Protein AF-A0A2H0WMX6-F1 (afdb_monomer_lite)

pLDDT: mean 80.81, std 11.42, range [54.19, 94.44]

Foldseek 3Di:
DVVVVVVVVVVVVVVVVVVVVVVVVVCVVVVVVVVVVVVVVVVVVVVVVVVVVVVVVVVVVVVVVVVCVVVVNDDCPDDPPPPDPDPPVPPD

Sequence (92 aa):
MKAKISVLIFTVVFLLSMVQLVIAHNLATSGEEVRLLETQISLLEKENNKLSAEINQMASLARIAGEAEKLGLTKATHVLRLTPEIPVAMNR

Organism: NCBI:txid1974481

Radius of gyration: 36.59 Å; chains: 1; bounding box: 78×43×85 Å

Secondary structure (DSSP, 8-state):
-HHHHHHHHHHHHHHHHHHHHHHHHHHHHHHHHHHHHHHHHHHHHHHHHHHHHHHHHHHHHHHHHHHHHHTTPPP-S--------S-GGG--

Structure (mmCIF, N/CA/C/O backbone):
data_AF-A0A2H0WMX6-F1
#
_entry.id   AF-A0A2H0WMX6-F1
#
loop_
_atom_site.group_PDB
_atom_site.id
_atom_site.type_symbol
_atom_site.label_atom_id
_atom_site.label_alt_id
_atom_site.label_comp_id
_atom_site.label_asym_id
_atom_site.label_entity_id
_atom_site.label_seq_id
_atom_site.pdbx_PDB_ins_code
_atom_site.Cartn_x
_atom_site.Cartn_y
_atom_site.Cartn_z
_atom_site.occupancy
_atom_site.B_iso_or_equiv
_atom_site.auth_seq_id
_atom_site.auth_comp_id
_atom_site.auth_asym_id
_atom_site.auth_atom_id
_atom_site.pdbx_PDB_model_num
ATOM 1 N N . MET A 1 1 ? 38.251 8.854 -45.255 1.00 59.75 1 MET A N 1
ATOM 2 C CA . MET A 1 1 ? 38.394 8.413 -43.844 1.00 59.75 1 MET A CA 1
ATOM 3 C C . MET A 1 1 ? 37.412 9.123 -42.903 1.00 59.75 1 MET A C 1
ATOM 5 O O . MET A 1 1 ? 36.711 8.434 -42.177 1.00 59.75 1 MET A O 1
ATOM 9 N N . LYS A 1 2 ? 37.271 10.459 -42.981 1.00 69.06 2 LYS A N 1
ATOM 10 C CA . LYS A 1 2 ? 36.359 11.268 -42.138 1.00 69.06 2 LYS A CA 1
ATOM 11 C C . LYS A 1 2 ? 34.884 10.819 -42.157 1.00 69.06 2 LYS A C 1
ATOM 13 O O . LYS A 1 2 ? 34.278 10.700 -41.102 1.00 69.06 2 LYS A O 1
ATOM 18 N N . ALA A 1 3 ? 34.339 10.474 -43.329 1.00 74.19 3 ALA A N 1
ATOM 19 C CA . ALA A 1 3 ? 32.956 9.993 -43.451 1.00 74.19 3 ALA A CA 1
ATOM 20 C C . ALA A 1 3 ? 32.702 8.665 -42.712 1.00 74.19 3 ALA A C 1
ATOM 22 O O . ALA A 1 3 ? 31.664 8.505 -42.087 1.00 74.19 3 ALA A O 1
ATOM 23 N N . LYS A 1 4 ? 33.670 7.735 -42.711 1.00 83.38 4 LYS A N 1
ATOM 24 C CA . LYS A 1 4 ? 33.538 6.448 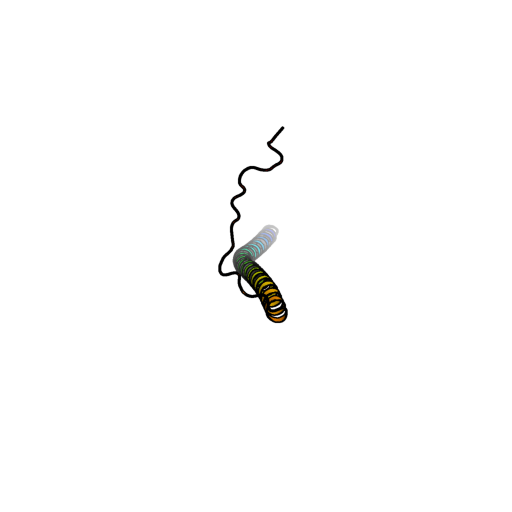-42.003 1.00 83.38 4 LYS A CA 1
ATOM 25 C C . LYS A 1 4 ? 33.484 6.636 -40.483 1.00 83.38 4 LYS A C 1
ATOM 27 O O . LYS A 1 4 ? 32.696 5.979 -39.819 1.00 83.38 4 LYS A O 1
ATOM 32 N N . ILE A 1 5 ? 34.287 7.562 -39.957 1.00 87.06 5 ILE A N 1
ATOM 33 C CA . ILE A 1 5 ? 34.287 7.930 -38.532 1.00 87.06 5 ILE A CA 1
ATOM 34 C C . ILE A 1 5 ? 32.981 8.633 -38.154 1.00 87.06 5 ILE A C 1
ATOM 36 O O . ILE A 1 5 ? 32.389 8.312 -37.131 1.00 87.06 5 ILE A O 1
ATOM 40 N N . SER A 1 6 ? 32.501 9.547 -39.000 1.00 88.56 6 SER A N 1
ATOM 41 C CA . SER A 1 6 ? 31.247 10.256 -38.735 1.00 88.56 6 SER A CA 1
ATOM 42 C C . SER A 1 6 ? 30.040 9.316 -38.743 1.00 88.56 6 SER A C 1
ATOM 44 O O . SER A 1 6 ? 29.170 9.456 -37.890 1.00 88.56 6 SER A O 1
ATOM 46 N N . VAL A 1 7 ? 30.011 8.337 -39.656 1.00 92.38 7 VAL A N 1
ATOM 47 C CA . VAL A 1 7 ? 28.984 7.286 -39.671 1.00 92.38 7 VAL A CA 1
ATOM 48 C C . VAL A 1 7 ? 29.062 6.450 -38.398 1.00 92.38 7 VAL A C 1
ATOM 50 O O . VAL A 1 7 ? 28.043 6.291 -37.745 1.00 92.38 7 VAL A O 1
ATOM 53 N N . LEU A 1 8 ? 30.256 5.998 -37.995 1.00 92.12 8 LEU A N 1
ATOM 54 C CA . LEU A 1 8 ? 30.449 5.199 -36.778 1.00 92.12 8 LEU A CA 1
ATOM 55 C C . LEU A 1 8 ? 29.914 5.908 -35.521 1.00 92.12 8 LEU A C 1
ATOM 57 O O . LEU A 1 8 ? 29.205 5.297 -34.726 1.00 92.12 8 LEU A O 1
ATOM 61 N N . ILE A 1 9 ? 30.220 7.199 -35.359 1.00 92.00 9 ILE A N 1
ATOM 62 C CA . ILE A 1 9 ? 29.728 8.002 -34.229 1.00 92.00 9 ILE A CA 1
ATOM 63 C C . ILE A 1 9 ? 28.199 8.075 -34.255 1.00 92.00 9 ILE A C 1
ATOM 65 O O . ILE A 1 9 ? 27.560 7.891 -33.221 1.00 92.00 9 ILE A O 1
ATOM 69 N N . PHE A 1 10 ? 27.608 8.282 -35.433 1.00 94.44 10 PHE A N 1
ATOM 70 C CA . PHE A 1 10 ? 26.156 8.328 -35.584 1.00 94.44 10 PHE A CA 1
ATOM 71 C C . PHE A 1 10 ? 25.498 7.002 -35.193 1.00 94.44 10 PHE A C 1
ATOM 73 O O . PHE A 1 10 ? 24.502 7.002 -34.473 1.00 94.44 10 PHE A O 1
ATOM 80 N N . THR A 1 11 ? 26.079 5.869 -35.600 1.00 93.06 11 THR A N 1
ATOM 81 C CA . THR A 1 11 ? 25.562 4.542 -35.246 1.00 93.06 11 THR A CA 1
ATOM 82 C C . THR A 1 11 ? 25.631 4.289 -33.744 1.00 93.06 11 THR A C 1
ATOM 84 O O . THR A 1 11 ? 24.689 3.747 -33.171 1.00 93.06 11 THR A O 1
ATOM 87 N N . VAL A 1 12 ? 26.722 4.702 -33.092 1.00 94.31 12 V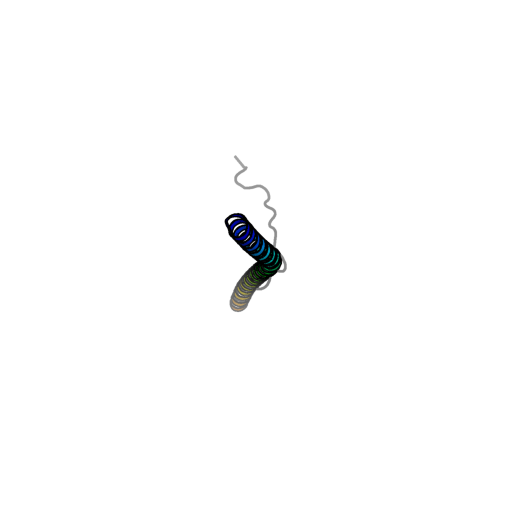AL A N 1
ATOM 88 C CA . VAL A 1 12 ? 26.893 4.555 -31.639 1.00 94.31 12 VAL A CA 1
ATOM 89 C C . VAL A 1 12 ? 25.875 5.405 -30.882 1.00 94.31 12 VAL A C 1
ATOM 91 O O . VAL A 1 12 ? 25.206 4.897 -29.987 1.00 94.31 12 VAL A O 1
ATOM 94 N N . VAL A 1 13 ? 25.704 6.672 -31.266 1.00 94.44 13 VAL A N 1
ATOM 95 C CA . VAL A 1 13 ? 24.712 7.565 -30.645 1.00 94.44 13 VAL A CA 1
ATOM 96 C C . VAL A 1 13 ? 23.295 7.023 -30.836 1.00 94.44 13 VAL A C 1
ATOM 98 O O . VAL A 1 13 ? 22.510 7.007 -29.889 1.00 94.44 13 VAL A O 1
ATOM 101 N N . PHE A 1 14 ? 22.981 6.518 -32.031 1.00 94.38 14 PHE A N 1
ATOM 102 C CA . PHE A 1 14 ? 21.684 5.913 -32.320 1.00 94.38 14 PHE A CA 1
ATOM 103 C C . PHE A 1 14 ? 21.420 4.671 -31.454 1.00 94.38 14 PHE A C 1
ATOM 105 O O . PHE A 1 14 ? 20.349 4.549 -30.861 1.00 94.38 14 PHE A O 1
ATOM 112 N N . LEU A 1 15 ? 22.412 3.786 -31.310 1.00 92.88 15 LEU A N 1
ATOM 113 C CA . LEU A 1 15 ? 22.321 2.615 -30.434 1.00 92.88 15 LEU A CA 1
ATOM 114 C C . LEU A 1 15 ? 22.123 3.004 -28.965 1.00 92.88 15 LEU A C 1
ATOM 116 O O . LEU A 1 15 ? 21.249 2.445 -28.305 1.00 92.88 15 LEU A O 1
ATOM 120 N N . LEU A 1 16 ? 22.877 3.985 -28.457 1.00 92.06 16 LEU A N 1
ATOM 121 C CA . LEU A 1 16 ? 22.703 4.476 -27.086 1.00 92.06 16 LEU A CA 1
ATOM 122 C C . LEU A 1 16 ? 21.298 5.046 -26.861 1.00 92.06 16 LEU A C 1
ATOM 124 O O . LEU A 1 16 ? 20.693 4.788 -25.822 1.00 92.06 16 LEU A O 1
ATOM 128 N N . SER A 1 17 ? 20.768 5.786 -27.835 1.00 90.94 17 SER A N 1
ATOM 129 C CA . SER A 1 17 ? 19.425 6.361 -27.752 1.00 90.94 17 SER A CA 1
ATOM 130 C C . SER A 1 17 ? 18.341 5.279 -27.715 1.00 90.94 17 SER A C 1
ATOM 132 O O . SER A 1 17 ? 17.420 5.364 -26.904 1.00 90.94 17 SER A O 1
ATOM 134 N N . MET A 1 18 ? 18.488 4.2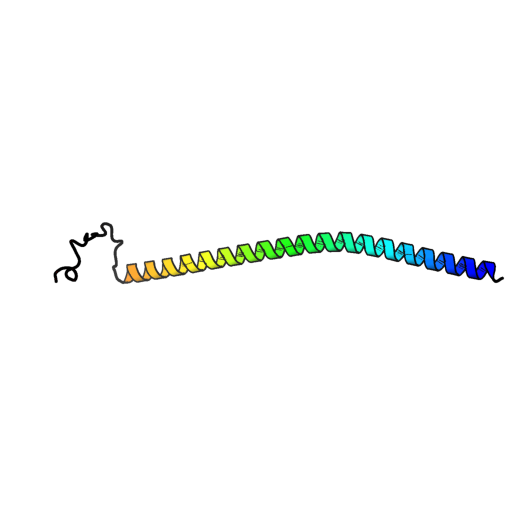13 -28.509 1.00 91.62 18 MET A N 1
ATOM 135 C CA . MET A 1 18 ? 17.582 3.059 -28.462 1.00 91.62 18 MET A CA 1
ATOM 136 C C . MET A 1 18 ? 17.621 2.351 -27.104 1.00 91.62 18 MET A C 1
ATOM 138 O O . MET A 1 18 ? 16.573 2.026 -26.549 1.00 91.62 18 MET A O 1
ATOM 142 N N . VAL A 1 19 ? 18.812 2.156 -26.529 1.00 90.62 19 VAL A N 1
ATOM 143 C CA . VAL A 1 19 ? 18.959 1.550 -25.194 1.00 90.62 19 VAL A CA 1
ATOM 144 C C . VAL A 1 19 ? 18.289 2.411 -24.123 1.00 90.62 19 VAL A C 1
ATOM 146 O O . VAL A 1 19 ? 17.534 1.888 -23.306 1.00 90.62 19 VAL A O 1
ATOM 149 N N . GLN A 1 20 ? 18.507 3.729 -24.146 1.00 87.12 20 GLN A N 1
ATOM 150 C CA . GLN A 1 20 ? 17.855 4.648 -23.210 1.00 87.12 20 GLN A CA 1
ATOM 151 C C . GLN A 1 20 ? 16.331 4.609 -23.330 1.00 87.12 20 GLN A C 1
ATOM 153 O O . GLN A 1 20 ? 15.649 4.632 -22.309 1.00 87.12 20 GLN A O 1
ATOM 158 N N . LEU A 1 21 ? 15.796 4.507 -24.548 1.00 87.81 21 LEU A N 1
ATOM 159 C CA . LEU A 1 21 ? 14.356 4.428 -24.777 1.00 87.81 21 LEU A CA 1
ATOM 160 C C . LEU A 1 21 ? 13.752 3.144 -24.193 1.00 87.81 21 LEU A C 1
ATOM 162 O O . LEU A 1 21 ? 12.726 3.206 -23.519 1.00 87.81 21 LEU A O 1
ATOM 166 N N . VAL A 1 22 ? 14.402 1.994 -24.400 1.00 87.00 22 VAL A N 1
ATOM 167 C CA . VAL A 1 22 ? 13.951 0.709 -23.838 1.00 87.00 22 VAL A CA 1
ATOM 168 C C . VAL A 1 22 ? 14.009 0.729 -22.312 1.00 87.00 22 VAL A C 1
ATOM 170 O O . VAL A 1 22 ? 13.066 0.288 -21.658 1.00 87.00 22 VAL A O 1
ATOM 173 N N . ILE A 1 23 ? 15.082 1.282 -21.735 1.00 85.19 23 ILE A N 1
ATOM 174 C CA . ILE A 1 23 ? 15.203 1.437 -20.282 1.00 85.19 23 ILE A CA 1
ATOM 175 C C . ILE A 1 23 ? 14.105 2.361 -19.759 1.00 85.19 23 ILE A C 1
ATOM 177 O O . ILE A 1 23 ? 13.419 1.980 -18.822 1.00 85.19 23 ILE A O 1
ATOM 181 N N . ALA A 1 24 ? 13.892 3.529 -20.369 1.00 80.69 24 ALA A N 1
ATOM 182 C CA . ALA A 1 24 ? 12.867 4.478 -19.943 1.00 80.69 24 ALA A CA 1
ATOM 183 C C . ALA A 1 24 ? 11.455 3.879 -20.026 1.00 80.69 24 ALA A C 1
ATOM 185 O O . ALA A 1 24 ? 10.658 4.069 -19.111 1.00 80.69 24 ALA A O 1
ATOM 186 N N . HIS A 1 25 ? 11.165 3.113 -21.079 1.00 80.75 25 HIS A N 1
ATOM 187 C CA . HIS A 1 25 ? 9.890 2.421 -21.231 1.00 80.75 25 HIS A CA 1
ATOM 188 C C . HIS A 1 25 ? 9.694 1.354 -20.145 1.00 80.75 25 HIS A C 1
ATOM 190 O O . HIS A 1 25 ? 8.669 1.347 -19.469 1.00 80.75 25 HIS A O 1
ATOM 196 N N . ASN A 1 26 ? 10.699 0.505 -19.907 1.00 77.19 26 ASN A N 1
ATOM 197 C CA . ASN A 1 26 ? 10.633 -0.508 -18.851 1.00 77.19 26 ASN A CA 1
ATOM 198 C C . ASN A 1 26 ? 10.555 0.111 -17.452 1.00 77.19 26 ASN A C 1
ATOM 200 O O . ASN A 1 26 ? 9.839 -0.408 -16.602 1.00 77.19 26 ASN A O 1
ATOM 204 N N . LEU A 1 27 ? 11.255 1.221 -17.208 1.00 72.38 27 LEU A N 1
ATOM 205 C CA . LEU A 1 27 ? 11.224 1.925 -15.929 1.00 72.38 27 LEU A CA 1
ATOM 206 C C . LEU A 1 27 ? 9.872 2.601 -15.695 1.00 72.38 27 LEU A C 1
ATOM 208 O O . LEU A 1 27 ? 9.387 2.597 -14.571 1.00 72.38 27 LEU A O 1
ATOM 212 N N . ALA A 1 28 ? 9.242 3.139 -16.743 1.00 74.19 28 ALA A N 1
ATOM 213 C CA . ALA A 1 28 ? 7.896 3.694 -16.655 1.00 74.19 28 ALA A CA 1
ATOM 214 C C . ALA A 1 28 ? 6.858 2.603 -16.348 1.00 74.19 28 ALA A C 1
ATOM 216 O O . ALA A 1 28 ? 6.021 2.784 -15.468 1.00 74.19 28 ALA A O 1
ATOM 217 N N . THR A 1 29 ? 6.942 1.449 -17.017 1.00 76.62 29 THR A N 1
ATOM 218 C CA . THR A 1 29 ? 6.038 0.317 -16.760 1.00 76.62 29 THR A CA 1
ATOM 219 C C . THR A 1 29 ? 6.266 -0.300 -15.379 1.00 76.62 29 THR A C 1
ATOM 221 O O . THR A 1 29 ? 5.312 -0.506 -14.636 1.00 76.62 29 THR A O 1
ATOM 224 N N . SER A 1 30 ? 7.522 -0.542 -15.001 1.00 72.19 30 SER A N 1
ATOM 225 C CA . SER A 1 30 ? 7.867 -1.109 -13.693 1.00 72.19 30 SER A CA 1
ATOM 226 C C . SER A 1 30 ? 7.581 -0.128 -12.552 1.00 72.19 30 SER A C 1
ATOM 228 O O . SER A 1 30 ? 7.103 -0.537 -11.499 1.00 72.19 30 SER A O 1
ATOM 230 N N . GLY A 1 31 ? 7.796 1.173 -12.765 1.00 77.19 31 GLY A N 1
ATOM 231 C CA . GLY A 1 31 ? 7.458 2.214 -11.798 1.00 77.19 31 GLY A CA 1
ATOM 232 C C . GLY A 1 31 ? 5.955 2.313 -11.535 1.00 77.19 31 GLY A C 1
ATOM 233 O O . GLY A 1 31 ? 5.552 2.511 -10.392 1.00 77.19 31 GLY A O 1
ATOM 234 N N . GLU A 1 32 ? 5.120 2.116 -12.559 1.00 76.44 32 GLU A N 1
ATOM 235 C CA . GLU A 1 32 ? 3.665 2.088 -12.386 1.00 76.44 32 GLU A CA 1
ATOM 236 C C . GLU A 1 32 ? 3.204 0.876 -11.567 1.00 76.44 32 GLU A C 1
ATOM 238 O O . GLU A 1 32 ? 2.361 1.009 -10.680 1.00 76.44 32 GLU A O 1
ATOM 243 N N . GLU A 1 33 ? 3.792 -0.295 -11.814 1.00 77.81 33 GLU A N 1
ATOM 244 C CA . GLU A 1 33 ? 3.496 -1.513 -11.055 1.00 77.81 33 GLU A CA 1
ATOM 245 C C . GLU A 1 33 ? 3.924 -1.384 -9.584 1.00 77.81 33 GLU A C 1
ATOM 247 O O . GLU A 1 33 ? 3.152 -1.700 -8.675 1.00 77.81 33 GLU A O 1
ATOM 252 N N . VAL A 1 34 ? 5.113 -0.824 -9.335 1.00 80.50 34 VAL A N 1
ATOM 253 C CA . VAL A 1 34 ? 5.595 -0.517 -7.979 1.00 80.50 34 VAL A CA 1
ATOM 254 C C . VAL A 1 34 ? 4.665 0.474 -7.280 1.00 80.50 34 VAL A C 1
ATOM 256 O O . VAL A 1 34 ? 4.273 0.240 -6.138 1.00 80.50 34 VAL A O 1
ATOM 259 N N . ARG A 1 35 ? 4.229 1.534 -7.969 1.00 80.94 35 ARG A N 1
ATOM 260 C CA . ARG A 1 35 ? 3.290 2.520 -7.417 1.00 80.94 35 ARG A CA 1
ATOM 261 C C . ARG A 1 35 ? 1.945 1.892 -7.040 1.00 80.94 35 ARG A C 1
ATOM 263 O O . ARG A 1 35 ? 1.353 2.250 -6.017 1.00 80.94 35 ARG A O 1
ATOM 270 N N . LEU A 1 36 ? 1.456 0.951 -7.846 1.00 85.88 36 LEU A N 1
ATOM 271 C CA . LEU A 1 36 ? 0.239 0.189 -7.559 1.00 85.88 36 LEU A CA 1
ATOM 272 C C . LEU A 1 36 ? 0.390 -0.682 -6.307 1.00 85.88 36 LEU A C 1
ATOM 274 O O . LEU A 1 36 ? -0.533 -0.746 -5.491 1.00 85.88 36 LEU A O 1
ATOM 278 N N . LEU A 1 37 ? 1.542 -1.332 -6.138 1.00 85.50 37 LEU A N 1
ATOM 279 C CA . LEU A 1 37 ? 1.846 -2.126 -4.946 1.00 85.50 37 LEU A CA 1
ATOM 280 C C . LEU A 1 37 ? 1.973 -1.247 -3.696 1.00 85.50 37 LEU A C 1
ATOM 282 O O . LEU A 1 37 ? 1.350 -1.550 -2.681 1.00 85.50 37 LEU A O 1
ATOM 286 N N . GLU A 1 38 ? 2.691 -0.125 -3.772 1.00 87.19 38 GLU A N 1
ATOM 287 C CA . GLU A 1 38 ? 2.807 0.837 -2.665 1.00 87.19 38 GLU A CA 1
ATOM 288 C C . GLU A 1 38 ? 1.440 1.385 -2.236 1.00 87.19 38 GLU A C 1
ATOM 290 O O . GLU A 1 38 ? 1.147 1.495 -1.043 1.00 87.19 38 GLU A O 1
ATOM 295 N N . THR A 1 39 ? 0.566 1.672 -3.204 1.00 91.00 39 THR A N 1
ATOM 296 C CA . THR A 1 39 ? -0.798 2.137 -2.923 1.00 91.00 39 THR A CA 1
ATOM 297 C C . THR A 1 39 ? -1.601 1.076 -2.170 1.00 91.00 39 THR A C 1
ATOM 299 O O . THR A 1 39 ? -2.281 1.396 -1.195 1.00 91.00 39 THR A O 1
ATOM 302 N N . GLN A 1 40 ? -1.503 -0.192 -2.580 1.00 91.19 40 GLN A N 1
ATOM 303 C CA . GLN A 1 40 ? -2.178 -1.301 -1.899 1.00 91.19 40 GLN A CA 1
ATOM 304 C C . GLN A 1 40 ? -1.645 -1.520 -0.481 1.00 91.19 40 GLN A C 1
ATOM 306 O O . GLN A 1 40 ? -2.441 -1.687 0.443 1.00 91.19 40 GLN A O 1
ATOM 311 N N . ILE A 1 41 ? -0.325 -1.456 -0.290 1.00 92.19 41 ILE A N 1
ATOM 312 C CA . ILE A 1 41 ? 0.301 -1.549 1.036 1.00 92.19 41 ILE A CA 1
ATOM 313 C C . ILE A 1 41 ? -0.221 -0.430 1.943 1.00 92.19 41 ILE A C 1
ATOM 315 O O . ILE A 1 41 ? -0.687 -0.701 3.047 1.00 92.19 41 ILE A O 1
ATOM 319 N N . SER A 1 42 ? -0.239 0.814 1.455 1.00 92.44 42 SER A N 1
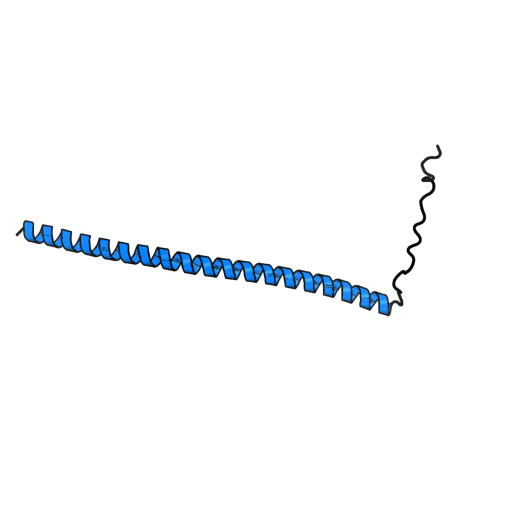ATOM 320 C CA . SER A 1 42 ? -0.730 1.957 2.232 1.00 92.44 42 SER A CA 1
ATOM 321 C C . SER A 1 42 ? -2.210 1.827 2.614 1.00 92.44 42 SER A C 1
ATOM 323 O O . SER A 1 42 ? -2.608 2.208 3.719 1.00 92.44 42 SER A O 1
ATOM 325 N N . LEU A 1 43 ? -3.044 1.284 1.720 1.00 93.88 43 LEU A N 1
ATOM 326 C CA . LEU A 1 43 ? -4.455 1.018 2.013 1.00 93.88 43 LEU A CA 1
ATOM 327 C C . LEU A 1 43 ? -4.614 -0.045 3.104 1.00 93.88 43 LEU A C 1
ATOM 329 O O . LEU A 1 43 ? -5.345 0.187 4.068 1.00 93.88 43 LEU A O 1
ATOM 333 N N . LEU A 1 44 ? -3.889 -1.159 2.991 1.00 92.94 44 LEU A N 1
ATOM 334 C CA . LEU A 1 44 ? -3.910 -2.242 3.976 1.00 92.94 44 LEU A CA 1
ATOM 335 C C . LEU A 1 44 ? -3.421 -1.778 5.353 1.00 92.94 44 LEU A C 1
ATOM 337 O O . LEU A 1 44 ? -4.037 -2.102 6.367 1.00 92.94 44 LEU A O 1
ATOM 341 N N . GLU A 1 45 ? -2.360 -0.974 5.414 1.00 92.94 45 GLU A N 1
ATOM 342 C CA . GLU A 1 45 ? -1.875 -0.402 6.674 1.00 92.94 45 GLU A CA 1
ATOM 343 C C . GLU A 1 45 ? -2.906 0.527 7.321 1.00 92.94 45 GLU A C 1
ATOM 345 O O . GLU A 1 45 ? -3.123 0.472 8.534 1.00 92.94 45 GLU A O 1
ATOM 350 N N . LYS A 1 46 ? -3.584 1.368 6.531 1.00 92.31 46 LYS A N 1
ATOM 351 C CA . LYS A 1 46 ? -4.661 2.228 7.044 1.00 92.31 46 LYS A CA 1
ATOM 352 C C . LYS A 1 46 ? -5.820 1.413 7.600 1.00 92.31 46 LYS A C 1
ATOM 354 O O . LYS A 1 46 ? -6.337 1.751 8.664 1.00 92.31 46 LYS A O 1
ATOM 359 N N . GLU A 1 47 ? -6.223 0.361 6.899 1.00 92.06 47 GLU A N 1
ATOM 360 C CA . GLU A 1 47 ? -7.307 -0.511 7.342 1.00 92.06 47 GLU A CA 1
ATOM 361 C C . GLU A 1 47 ? -6.935 -1.249 8.632 1.00 92.06 47 GLU A C 1
ATOM 363 O O . GLU A 1 47 ? -7.707 -1.240 9.591 1.00 92.06 47 GLU A O 1
ATOM 368 N N . ASN A 1 48 ? -5.715 -1.778 8.715 1.00 93.00 48 ASN A N 1
ATOM 369 C CA . ASN A 1 48 ? -5.211 -2.443 9.913 1.00 93.00 48 ASN A CA 1
ATOM 370 C C . ASN A 1 48 ? -5.134 -1.487 11.119 1.00 93.00 48 ASN A C 1
ATOM 372 O O . ASN A 1 48 ? -5.570 -1.820 12.224 1.00 93.00 48 ASN A O 1
ATOM 376 N N . ASN A 1 49 ? -4.670 -0.254 10.905 1.00 90.94 49 ASN A N 1
ATOM 377 C CA . ASN A 1 49 ? -4.654 0.775 11.945 1.00 90.94 49 ASN A CA 1
ATOM 378 C C . ASN A 1 49 ? -6.068 1.139 12.421 1.00 90.94 49 ASN A C 1
ATOM 380 O O . ASN A 1 49 ? -6.293 1.299 13.623 1.00 90.94 49 ASN A O 1
ATOM 384 N N . LYS A 1 50 ? -7.036 1.235 11.501 1.00 93.38 50 LYS A N 1
ATOM 385 C CA . LYS A 1 50 ? -8.441 1.486 11.842 1.00 93.38 50 LYS A CA 1
ATOM 386 C C . LYS A 1 50 ? -9.026 0.339 12.669 1.00 93.38 50 LYS A C 1
ATOM 388 O O . LYS A 1 50 ? -9.595 0.592 13.728 1.00 93.38 50 LYS A O 1
ATOM 393 N N . LEU A 1 51 ? -8.829 -0.903 12.230 1.00 92.38 51 LEU A N 1
ATOM 394 C CA . LEU A 1 51 ? -9.261 -2.102 12.953 1.00 92.38 51 LEU A CA 1
ATOM 395 C C . LEU A 1 51 ? -8.638 -2.168 14.350 1.00 92.38 51 LEU A C 1
ATOM 397 O O . LEU A 1 51 ? -9.336 -2.403 15.332 1.00 92.38 51 LEU A O 1
ATOM 401 N N . SER A 1 52 ? -7.342 -1.881 14.464 1.00 90.56 52 SER A N 1
ATOM 402 C CA . SER A 1 52 ? -6.649 -1.827 15.754 1.00 90.56 52 SER A CA 1
ATOM 403 C C . SER A 1 52 ? -7.230 -0.753 16.679 1.00 90.56 52 SER A C 1
ATOM 405 O O . SER A 1 52 ? -7.397 -0.988 17.878 1.00 90.56 52 SER A O 1
ATOM 407 N N . ALA A 1 53 ? -7.588 0.417 16.145 1.00 89.75 53 ALA A N 1
ATOM 408 C CA . ALA A 1 53 ? -8.250 1.463 16.918 1.00 89.75 53 ALA A CA 1
ATOM 409 C C . ALA A 1 53 ? -9.648 1.031 17.398 1.00 89.75 53 ALA A C 1
ATOM 411 O O . ALA A 1 53 ? -9.983 1.246 18.565 1.00 89.75 53 ALA A O 1
ATOM 412 N N . GLU A 1 54 ? -10.438 0.381 16.539 1.00 90.38 54 GLU A N 1
ATOM 413 C CA . GLU A 1 54 ? -11.757 -0.158 16.897 1.00 90.38 54 GLU A CA 1
ATOM 414 C C . GLU A 1 54 ? -11.651 -1.244 17.976 1.00 90.38 54 GLU A C 1
ATOM 416 O O . GLU A 1 54 ? -12.389 -1.207 18.963 1.00 90.38 54 GLU A O 1
ATOM 421 N N . ILE A 1 55 ? -10.684 -2.158 17.858 1.00 89.50 55 ILE A N 1
ATOM 422 C CA . ILE A 1 55 ? -10.402 -3.177 18.877 1.00 89.50 55 ILE A CA 1
ATOM 423 C C . ILE A 1 55 ? -10.054 -2.520 20.212 1.00 89.50 55 ILE A C 1
ATOM 425 O O . ILE A 1 55 ? -10.604 -2.905 21.241 1.00 89.50 55 ILE A O 1
ATOM 429 N N . ASN A 1 56 ? -9.193 -1.501 20.215 1.00 85.81 56 ASN A N 1
ATOM 430 C CA . ASN A 1 56 ? -8.819 -0.797 21.441 1.00 85.81 56 ASN A CA 1
ATOM 431 C C . ASN A 1 56 ? -10.009 -0.071 22.084 1.00 85.81 56 ASN A C 1
ATOM 433 O O . ASN A 1 56 ? -10.148 -0.080 23.310 1.00 85.81 56 ASN A O 1
ATOM 437 N N . GLN A 1 57 ? -10.896 0.523 21.281 1.00 87.12 57 GLN A N 1
ATOM 438 C CA . GLN A 1 57 ? -12.129 1.123 21.791 1.00 87.12 57 GLN A CA 1
ATOM 439 C C . GLN A 1 57 ? -13.049 0.067 22.409 1.00 87.12 57 GLN A C 1
ATOM 441 O O . GLN A 1 57 ? -13.498 0.241 23.544 1.00 87.12 57 GLN A O 1
ATOM 446 N N . MET A 1 58 ? -13.282 -1.047 21.711 1.00 81.50 58 MET A N 1
ATOM 447 C CA . MET A 1 58 ? -14.091 -2.153 22.226 1.00 81.50 58 MET A CA 1
ATOM 448 C C . MET A 1 58 ? -13.490 -2.755 23.498 1.00 81.50 58 MET A C 1
ATOM 450 O O . MET A 1 58 ? -14.216 -2.985 24.460 1.00 81.50 58 MET A O 1
ATOM 454 N N . ALA A 1 59 ? -12.173 -2.950 23.546 1.00 84.81 59 ALA A N 1
ATOM 455 C CA . ALA A 1 59 ? -11.472 -3.456 24.721 1.00 84.81 59 ALA A CA 1
ATOM 456 C C . ALA A 1 59 ? -11.578 -2.489 25.909 1.00 84.81 59 ALA A C 1
ATOM 458 O O . ALA A 1 59 ? -11.786 -2.921 27.042 1.00 84.81 59 ALA A O 1
ATOM 459 N N . SER A 1 60 ? -11.494 -1.179 25.660 1.00 84.25 60 SER A N 1
ATOM 460 C CA . SER A 1 60 ? -11.701 -0.164 26.695 1.00 84.25 60 SER A CA 1
ATOM 461 C C . SER A 1 60 ? -13.124 -0.220 27.258 1.00 84.25 60 SER A C 1
ATOM 463 O O . SER A 1 60 ? -13.301 -0.253 28.476 1.00 84.25 60 SER A O 1
ATOM 465 N N . LEU A 1 61 ? -14.136 -0.319 26.389 1.00 82.75 61 LEU A N 1
ATOM 466 C CA . LEU A 1 61 ? -15.535 -0.469 26.796 1.00 82.75 61 LEU A CA 1
ATOM 467 C C . LEU A 1 61 ? -15.776 -1.780 27.552 1.00 82.75 61 LEU A C 1
ATOM 469 O O . LEU A 1 61 ? -16.453 -1.776 28.577 1.00 82.75 61 LEU A O 1
ATOM 473 N N . ALA A 1 62 ? -15.189 -2.884 27.093 1.00 81.81 62 ALA A N 1
ATOM 474 C CA . ALA A 1 62 ? -15.277 -4.182 27.753 1.00 81.81 62 ALA A CA 1
ATOM 475 C C . ALA A 1 62 ? -14.625 -4.159 29.142 1.00 81.81 62 ALA A C 1
ATOM 477 O O . ALA A 1 62 ? -15.174 -4.712 30.092 1.00 81.81 62 ALA A O 1
ATOM 478 N N . ARG A 1 63 ? -13.491 -3.464 29.291 1.00 84.44 63 ARG A N 1
ATOM 479 C CA . ARG A 1 63 ? -12.844 -3.262 30.591 1.00 84.44 63 ARG A CA 1
ATOM 480 C C . ARG A 1 63 ? -13.733 -2.460 31.539 1.00 84.44 63 ARG A C 1
ATOM 482 O O . ARG A 1 63 ? -13.908 -2.875 32.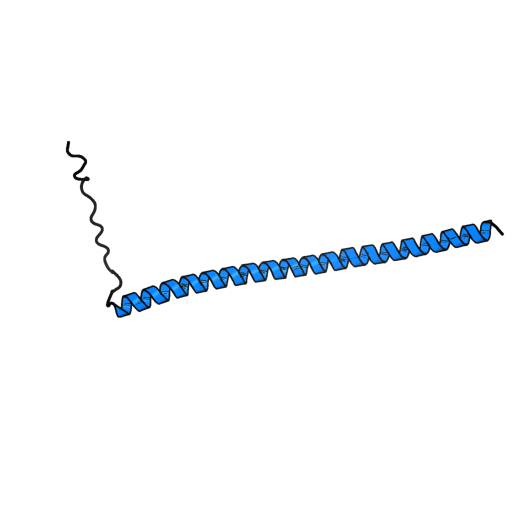679 1.00 84.44 63 ARG A O 1
ATOM 489 N N . ILE A 1 64 ? -14.327 -1.362 31.064 1.00 83.00 64 ILE A N 1
ATOM 490 C CA . ILE A 1 64 ? -15.271 -0.558 31.858 1.00 83.00 64 ILE A CA 1
ATOM 491 C C . ILE A 1 64 ? -16.485 -1.404 32.257 1.00 83.00 64 ILE A C 1
ATOM 493 O O . ILE A 1 64 ? -16.901 -1.362 33.410 1.00 83.00 64 ILE A O 1
ATOM 497 N N . ALA A 1 65 ? -17.027 -2.204 31.336 1.00 79.56 65 ALA A N 1
ATOM 498 C CA . ALA A 1 65 ? -18.140 -3.103 31.623 1.00 79.56 65 ALA A CA 1
ATOM 499 C C . ALA A 1 65 ? -17.775 -4.141 32.699 1.00 79.56 65 ALA A C 1
ATOM 501 O O . ALA A 1 65 ? -18.550 -4.341 33.630 1.00 79.56 65 ALA A O 1
ATOM 502 N N . GLY A 1 66 ? -16.581 -4.736 32.626 1.00 82.62 66 GLY A N 1
ATOM 503 C CA . GLY A 1 66 ? -16.102 -5.687 33.630 1.00 82.62 66 GLY A CA 1
ATOM 504 C C . GLY A 1 66 ? -15.839 -5.053 35.000 1.00 82.62 66 GLY A C 1
ATOM 505 O O . GLY A 1 66 ? -16.109 -5.671 36.028 1.00 82.62 66 GLY A O 1
ATOM 506 N N . GLU A 1 67 ? -15.341 -3.816 35.053 1.00 83.25 67 GLU A N 1
ATOM 507 C CA . GLU A 1 67 ? -15.216 -3.077 36.318 1.00 83.25 67 GLU A CA 1
ATOM 508 C C . GLU A 1 67 ? -16.582 -2.687 36.892 1.00 83.25 67 GLU A C 1
ATOM 510 O O . GLU A 1 67 ? -16.800 -2.828 38.094 1.00 83.25 67 GLU A O 1
ATOM 515 N N . ALA A 1 68 ? -17.527 -2.272 36.047 1.00 79.56 68 ALA A N 1
ATOM 516 C CA . ALA A 1 68 ? -18.892 -1.972 36.459 1.00 79.56 68 ALA A CA 1
ATOM 517 C C . ALA A 1 68 ? -19.600 -3.213 37.032 1.00 79.56 68 ALA A C 1
ATOM 519 O O . ALA A 1 68 ? -20.236 -3.122 38.081 1.00 79.56 68 ALA A O 1
ATOM 520 N N . GLU A 1 69 ? -19.421 -4.379 36.408 1.00 80.31 69 GLU A N 1
ATOM 521 C CA . GLU A 1 69 ? -19.941 -5.656 36.906 1.00 80.31 69 GLU A CA 1
ATOM 522 C C . GLU A 1 69 ? -19.324 -6.035 38.261 1.00 80.31 69 GLU A C 1
ATOM 524 O O . GLU A 1 69 ? -20.052 -6.386 39.190 1.00 80.31 69 GLU A O 1
ATOM 529 N N . LYS A 1 70 ? -18.001 -5.877 38.430 1.00 83.81 70 LYS A N 1
ATOM 530 C CA . LYS A 1 70 ? -17.321 -6.086 39.726 1.00 83.81 70 LYS A CA 1
ATOM 531 C C . LYS A 1 70 ? -17.832 -5.157 40.827 1.00 83.81 70 LYS A C 1
ATOM 533 O O . LYS A 1 70 ? -17.850 -5.548 41.990 1.00 83.81 70 LYS A O 1
ATOM 538 N N . LEU A 1 71 ? -18.234 -3.940 40.470 1.00 83.44 71 LEU A N 1
ATOM 539 C CA . LEU A 1 71 ? -18.835 -2.967 41.384 1.00 83.44 71 LEU A CA 1
ATOM 540 C C . LEU A 1 71 ? -20.337 -3.216 41.620 1.00 83.44 71 LEU A C 1
ATOM 542 O O . LEU A 1 71 ? -20.970 -2.459 42.354 1.00 83.44 71 LEU A O 1
ATOM 546 N N . GLY A 1 72 ? -20.919 -4.259 41.015 1.00 80.38 72 GLY A N 1
ATOM 547 C CA . GLY A 1 72 ? -22.341 -4.588 41.131 1.00 80.38 72 GLY A CA 1
ATOM 548 C C . GLY A 1 72 ? -23.263 -3.608 40.400 1.00 80.38 72 GLY A C 1
ATOM 549 O O . GLY A 1 72 ? -24.469 -3.587 40.655 1.00 80.38 72 GLY A O 1
ATOM 550 N N . LEU A 1 73 ? -22.720 -2.778 39.503 1.00 76.19 73 LEU A N 1
ATOM 551 C CA . LEU A 1 73 ? -23.501 -1.839 38.708 1.00 76.19 73 LEU A CA 1
ATOM 552 C C . LEU A 1 73 ? -24.296 -2.617 37.657 1.00 76.19 73 LEU A C 1
ATOM 554 O O . LEU A 1 73 ? -23.740 -3.291 36.791 1.00 76.19 73 LEU A O 1
ATOM 558 N N . THR A 1 74 ? -25.620 -2.513 37.725 1.00 71.81 74 THR A N 1
ATOM 559 C CA . THR A 1 74 ? -26.525 -3.144 36.762 1.00 71.81 74 THR A CA 1
ATOM 560 C C . THR A 1 74 ? -26.888 -2.165 35.653 1.00 71.81 74 THR A C 1
ATOM 562 O O . THR A 1 74 ? -26.908 -0.945 35.835 1.00 71.81 74 THR A O 1
ATOM 565 N N . LYS A 1 75 ? -27.162 -2.696 34.459 1.00 67.62 75 LYS A N 1
ATOM 566 C CA . LYS A 1 75 ? -27.565 -1.883 33.310 1.00 67.62 75 LYS A CA 1
ATOM 567 C C . LYS A 1 75 ? -28.875 -1.163 33.652 1.00 67.62 75 LYS A C 1
ATOM 569 O O . LYS A 1 75 ? -29.872 -1.812 33.952 1.00 67.62 75 LYS A O 1
ATOM 574 N N . ALA A 1 76 ? -28.873 0.169 33.617 1.00 66.81 76 ALA A N 1
ATOM 575 C CA . ALA A 1 76 ? -30.047 0.968 33.957 1.00 66.81 76 ALA A CA 1
ATOM 576 C C . ALA A 1 76 ? -31.162 0.765 32.914 1.00 66.81 76 ALA A C 1
ATOM 578 O O . ALA A 1 76 ? -31.152 1.369 31.843 1.00 66.81 76 ALA A O 1
ATOM 579 N N . THR A 1 77 ? -32.123 -0.105 33.225 1.00 63.53 77 THR A N 1
ATOM 580 C CA . THR A 1 77 ? -33.257 -0.444 32.346 1.00 63.53 77 THR A CA 1
ATOM 581 C C . THR A 1 77 ? -34.259 0.705 32.220 1.00 63.53 77 THR A C 1
ATOM 583 O O . THR A 1 77 ? -34.966 0.799 31.220 1.00 63.53 77 THR A O 1
ATOM 586 N N . HIS A 1 78 ? -34.316 1.606 33.205 1.00 58.00 78 HIS A N 1
ATOM 587 C CA . HIS A 1 78 ? -35.150 2.809 33.190 1.00 58.00 78 HIS A CA 1
ATOM 588 C C . HIS A 1 78 ? -34.310 4.023 33.580 1.00 58.00 78 HIS A C 1
ATOM 590 O O . HIS A 1 78 ? -33.984 4.233 34.746 1.00 58.00 78 HIS A O 1
ATOM 596 N N . VAL A 1 79 ? -33.963 4.838 32.587 1.00 62.53 79 VAL A N 1
ATOM 597 C CA . VAL A 1 79 ? -33.411 6.171 32.824 1.00 62.53 79 VAL A CA 1
ATOM 598 C C . VAL A 1 79 ? -34.593 7.074 33.165 1.00 62.53 79 VAL A C 1
ATOM 600 O O . VAL A 1 79 ? -35.338 7.472 32.268 1.00 62.53 79 VAL A O 1
ATOM 603 N N . LEU A 1 80 ? -34.801 7.375 34.452 1.00 59.59 80 LEU A N 1
ATOM 604 C CA . LEU A 1 80 ? -35.750 8.415 34.855 1.00 59.59 80 LEU A CA 1
ATOM 605 C C . LEU A 1 80 ? -35.245 9.752 34.298 1.00 59.59 80 LEU A C 1
ATOM 607 O O . LEU A 1 80 ? -34.361 10.394 34.864 1.00 59.59 80 LEU A O 1
ATOM 611 N N . ARG A 1 81 ? -35.794 10.173 33.157 1.00 55.91 81 ARG A N 1
ATOM 612 C CA . ARG A 1 81 ? -35.670 11.554 32.698 1.00 55.91 81 ARG A CA 1
ATOM 613 C C . ARG A 1 81 ? -36.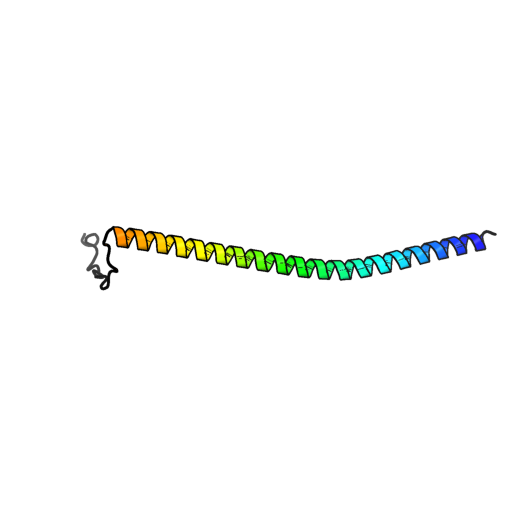566 12.399 33.587 1.00 55.91 81 ARG A C 1
ATOM 615 O O . ARG A 1 81 ? -37.768 12.475 33.363 1.00 55.91 81 ARG A O 1
ATOM 622 N N . LEU A 1 82 ? -35.970 13.024 34.595 1.00 66.25 82 LEU A N 1
ATOM 623 C CA . LEU A 1 82 ? -36.599 14.144 35.277 1.00 66.25 82 LEU A CA 1
ATOM 624 C C . LEU A 1 82 ? -36.687 15.276 34.247 1.00 66.25 82 LEU A C 1
ATOM 626 O O . LEU A 1 82 ? -35.685 15.918 33.938 1.00 66.25 82 LEU A O 1
ATOM 630 N N . THR A 1 83 ? -37.856 15.454 33.631 1.00 63.75 83 THR A N 1
ATOM 631 C CA . THR A 1 83 ? -38.172 16.661 32.862 1.00 63.75 83 THR A CA 1
ATOM 632 C C . THR A 1 83 ? -37.993 17.852 33.800 1.00 63.75 83 THR A C 1
ATOM 634 O O . THR A 1 83 ? -38.675 17.896 34.824 1.00 63.75 83 THR A O 1
ATOM 637 N N . PRO A 1 84 ? -37.071 18.787 33.520 1.00 62.03 84 PRO A N 1
ATOM 638 C CA . PRO A 1 84 ? -36.909 19.954 34.367 1.00 62.03 84 PRO A CA 1
ATOM 639 C C . PRO A 1 84 ? -38.135 20.850 34.176 1.00 62.03 84 PRO A C 1
ATOM 641 O O . PRO A 1 84 ? -38.248 21.556 33.174 1.00 62.03 84 PRO A O 1
ATOM 644 N N . GLU A 1 85 ? -39.068 20.816 35.126 1.00 62.94 85 GLU A N 1
ATOM 645 C CA . GLU A 1 85 ? -40.024 21.905 35.288 1.00 62.94 85 GLU A CA 1
ATOM 646 C C . GLU A 1 85 ? -39.233 23.122 35.756 1.00 62.94 85 GLU A C 1
ATOM 648 O O . GLU A 1 85 ? -38.829 23.195 36.908 1.00 62.94 85 GLU A O 1
ATOM 653 N N . ILE A 1 86 ? -38.967 24.009 34.794 1.00 62.97 86 ILE A N 1
ATOM 654 C CA . ILE A 1 86 ? -38.551 25.408 34.926 1.00 62.97 86 ILE A CA 1
ATOM 655 C C . ILE A 1 86 ? -37.356 25.623 35.880 1.00 62.97 86 ILE A C 1
ATOM 657 O O . ILE A 1 86 ? -37.488 25.508 37.097 1.00 62.97 86 ILE A O 1
ATOM 661 N N . PRO A 1 87 ? -36.170 26.011 35.374 1.00 64.62 87 PRO A N 1
ATOM 662 C CA . PRO A 1 87 ? -35.031 26.278 36.242 1.00 64.62 87 PRO A CA 1
ATOM 663 C C . PRO A 1 87 ? -35.406 27.327 37.296 1.00 64.62 87 PRO A C 1
ATOM 665 O O . PRO A 1 87 ? -35.802 28.440 36.960 1.00 64.62 87 PRO A O 1
ATOM 668 N N . VAL A 1 88 ? -35.218 26.980 38.573 1.00 63.50 88 VAL A N 1
ATOM 669 C CA . VAL A 1 88 ? -35.402 27.848 39.757 1.00 63.50 88 VAL A CA 1
ATOM 670 C C . VAL A 1 88 ? -34.642 29.184 39.678 1.00 63.50 88 VAL A C 1
ATOM 672 O O . VAL A 1 88 ? -34.903 30.091 40.460 1.00 63.50 88 VAL A O 1
ATOM 675 N N . ALA A 1 89 ? -33.739 29.337 38.706 1.00 67.69 89 ALA A N 1
ATOM 676 C CA . ALA A 1 89 ? -33.071 30.589 38.363 1.00 67.69 89 ALA A CA 1
ATOM 677 C C . ALA A 1 89 ? -33.945 31.589 37.571 1.00 67.69 89 ALA A C 1
ATOM 679 O O . ALA A 1 89 ? -33.539 32.736 37.411 1.00 67.69 89 ALA A O 1
ATOM 680 N N . MET A 1 90 ? -35.121 31.184 37.079 1.00 59.62 90 MET A N 1
ATOM 681 C CA . MET A 1 90 ? -36.025 32.006 36.261 1.00 59.62 90 MET A CA 1
ATOM 682 C C . MET A 1 90 ? -37.231 32.542 37.053 1.00 59.62 90 MET A C 1
ATOM 684 O O . MET A 1 90 ? -38.281 32.816 36.481 1.00 59.62 90 MET A O 1
ATOM 688 N N . ASN A 1 91 ? -37.087 32.683 38.376 1.00 56.19 91 ASN A N 1
ATOM 689 C CA . ASN A 1 91 ? -38.032 33.397 39.235 1.00 56.19 91 ASN A CA 1
ATOM 690 C C . ASN A 1 91 ? -37.314 34.566 39.924 1.00 56.19 91 ASN A C 1
ATOM 692 O O . ASN A 1 91 ? -36.878 34.452 41.074 1.00 56.19 91 ASN A O 1
ATOM 696 N N . ARG A 1 92 ? -37.141 35.669 39.194 1.00 54.19 92 ARG A N 1
ATOM 697 C CA . ARG A 1 92 ? -36.814 36.982 39.752 1.00 54.19 92 ARG A CA 1
ATOM 698 C C . ARG A 1 92 ? -37.410 38.091 38.907 1.00 54.19 92 ARG A C 1
ATOM 700 O O . ARG A 1 92 ? -37.341 37.963 37.666 1.00 54.19 92 ARG A O 1
#